Protein AF-A0AAV5T475-F1 (afdb_monomer_lite)

Organism: NCBI:txid358040

Secondary structure (DSSP, 8-state):
--------------HHHHHHHHT-EEEEEEEEEEETTEEEEEEEEEEESSS---HHHHHHHHHHHHHHHHHTT--------

Radius of gyration: 19.47 Å; chains: 1; bounding box: 47×54×35 Å

Structure (mmCIF, N/CA/C/O backbone):
data_AF-A0AAV5T475-F1
#
_entry.id   AF-A0AAV5T475-F1
#
loop_
_atom_site.group_PDB
_atom_site.id
_atom_site.type_symbol
_atom_site.label_atom_id
_atom_site.label_alt_id
_atom_site.label_comp_id
_atom_site.label_asym_id
_atom_site.label_entity_id
_atom_site.label_seq_id
_atom_site.pdbx_PDB_ins_code
_atom_site.Cartn_x
_atom_site.Cartn_y
_atom_site.Cartn_z
_atom_site.occupancy
_atom_site.B_iso_or_equiv
_atom_site.auth_seq_id
_atom_site.auth_comp_id
_atom_site.auth_asym_id
_atom_site.auth_atom_id
_atom_site.pdbx_PDB_model_num
ATOM 1 N N . GLY A 1 1 ? 34.795 44.527 -9.011 1.00 38.19 1 GLY A N 1
ATOM 2 C CA . GLY A 1 1 ? 34.794 43.754 -10.265 1.00 38.19 1 GLY A CA 1
ATOM 3 C C . GLY A 1 1 ? 34.825 42.329 -9.818 1.00 38.19 1 GLY A C 1
ATOM 4 O O . GLY A 1 1 ? 35.902 41.780 -9.635 1.00 38.19 1 GLY A O 1
ATOM 5 N N . ASP A 1 2 ? 33.652 41.844 -9.440 1.00 33.34 2 ASP A N 1
ATOM 6 C CA . ASP A 1 2 ? 33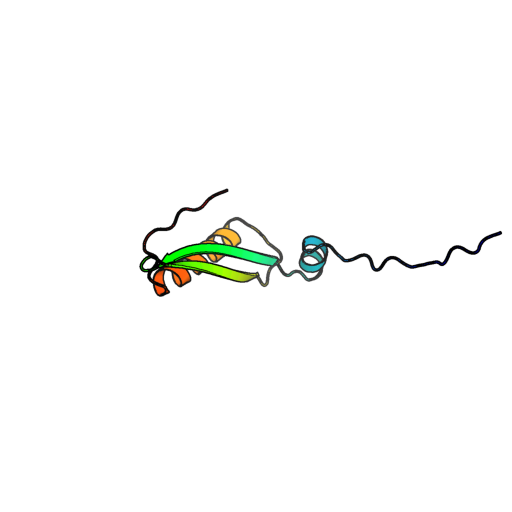.557 40.830 -8.401 1.00 33.34 2 ASP A CA 1
ATOM 7 C C . ASP A 1 2 ? 33.440 39.467 -9.062 1.00 33.34 2 ASP A C 1
ATOM 9 O O . ASP A 1 2 ? 32.498 39.190 -9.803 1.00 33.34 2 ASP A O 1
ATOM 13 N N . GLN A 1 3 ? 34.461 38.647 -8.816 1.00 46.41 3 GLN A N 1
ATOM 14 C CA . GLN A 1 3 ? 34.454 37.219 -9.083 1.00 46.41 3 GLN A CA 1
ATOM 15 C C . GLN A 1 3 ? 33.318 36.594 -8.272 1.00 46.41 3 GLN A C 1
ATOM 17 O O . GLN A 1 3 ? 33.431 36.401 -7.061 1.00 46.41 3 GLN A O 1
ATOM 22 N N . LEU A 1 4 ? 32.206 36.311 -8.945 1.00 40.44 4 LEU A N 1
ATOM 23 C CA . LEU A 1 4 ? 31.149 35.477 -8.401 1.00 40.44 4 LEU A CA 1
ATOM 24 C C . LEU A 1 4 ? 31.538 34.019 -8.626 1.00 40.44 4 LEU A C 1
ATOM 26 O O . LEU A 1 4 ? 31.670 33.549 -9.751 1.00 40.44 4 LEU A O 1
ATOM 30 N N . PHE A 1 5 ? 31.778 33.368 -7.497 1.00 39.69 5 PHE A N 1
ATOM 31 C CA . PHE A 1 5 ? 32.005 31.953 -7.283 1.00 39.69 5 PHE A CA 1
ATOM 32 C C . PHE A 1 5 ? 31.103 31.085 -8.166 1.00 39.69 5 PHE A C 1
ATOM 34 O O . PHE A 1 5 ? 29.877 31.136 -8.060 1.00 39.69 5 PHE A O 1
ATOM 41 N N . ASP A 1 6 ? 31.735 30.261 -8.998 1.00 40.53 6 ASP A N 1
ATOM 42 C CA . ASP A 1 6 ? 31.099 29.177 -9.740 1.00 40.53 6 ASP A CA 1
ATOM 43 C C . ASP A 1 6 ? 30.766 28.053 -8.742 1.00 40.53 6 ASP A C 1
ATOM 45 O O . ASP A 1 6 ? 31.496 27.079 -8.565 1.00 40.53 6 ASP A O 1
ATOM 49 N N . CYS A 1 7 ? 29.692 28.244 -7.976 1.00 37.09 7 CYS A N 1
ATOM 50 C CA . CYS A 1 7 ? 29.070 27.161 -7.228 1.00 37.09 7 CYS A CA 1
ATOM 51 C C . CYS A 1 7 ? 28.219 26.369 -8.220 1.00 37.09 7 CYS A C 1
ATOM 53 O O . CYS A 1 7 ? 27.039 26.674 -8.415 1.00 37.09 7 CYS A O 1
ATOM 55 N N . GLU A 1 8 ? 28.825 25.359 -8.851 1.00 44.47 8 GLU A N 1
ATOM 56 C CA . GLU A 1 8 ? 28.086 24.300 -9.531 1.00 44.47 8 GLU A CA 1
ATOM 57 C C . GLU A 1 8 ? 27.019 23.769 -8.568 1.00 44.47 8 GLU A C 1
ATOM 59 O O . GLU A 1 8 ? 27.296 23.122 -7.556 1.00 44.47 8 GLU A O 1
ATOM 64 N N . PHE A 1 9 ? 25.768 24.109 -8.870 1.00 42.78 9 PHE A N 1
ATOM 65 C CA . PHE A 1 9 ? 24.598 23.562 -8.216 1.00 42.78 9 PHE A CA 1
ATOM 66 C C . PHE A 1 9 ? 24.695 22.033 -8.270 1.00 42.78 9 PHE A C 1
ATOM 68 O O . PHE A 1 9 ? 24.543 21.444 -9.341 1.00 42.78 9 PHE A O 1
ATOM 75 N N . PHE A 1 10 ? 24.876 21.381 -7.116 1.00 46.84 10 PHE A N 1
ATOM 76 C CA . PHE A 1 10 ? 24.462 19.992 -6.935 1.00 46.84 10 PHE A CA 1
ATOM 77 C C . PHE A 1 10 ? 22.971 19.935 -7.268 1.00 46.84 10 PHE A C 1
ATOM 79 O O . PHE A 1 10 ? 22.104 20.267 -6.457 1.00 46.84 10 PHE A O 1
ATOM 86 N N . ARG A 1 11 ? 22.666 19.608 -8.522 1.00 54.78 11 ARG A N 1
ATOM 87 C CA . ARG A 1 11 ? 21.305 19.494 -9.021 1.00 54.78 11 ARG A CA 1
ATOM 88 C C . ARG A 1 11 ? 20.766 18.200 -8.430 1.00 54.78 11 ARG A C 1
ATOM 90 O O . ARG A 1 11 ? 20.980 17.135 -8.996 1.00 54.78 11 ARG A O 1
ATOM 97 N N . PHE A 1 12 ? 20.153 18.289 -7.249 1.00 64.00 12 PHE A N 1
ATOM 98 C CA . PHE A 1 12 ? 19.426 17.175 -6.653 1.00 64.00 12 PHE A CA 1
ATOM 99 C C . PHE A 1 12 ? 18.472 16.633 -7.716 1.00 64.00 12 PHE A C 1
ATOM 101 O O . PHE A 1 12 ? 17.564 17.339 -8.162 1.00 64.00 12 PHE A O 1
ATOM 108 N N . GLU A 1 13 ? 18.737 15.420 -8.196 1.00 60.22 13 GLU A N 1
ATOM 109 C CA . GLU A 1 13 ? 17.829 14.766 -9.124 1.00 60.22 13 GLU A CA 1
ATOM 110 C C . GLU A 1 13 ? 16.486 14.596 -8.426 1.00 60.22 13 GLU A C 1
ATOM 112 O O . GLU A 1 13 ? 16.417 14.178 -7.267 1.00 60.22 13 GLU A O 1
ATOM 117 N N . SER A 1 14 ? 15.400 14.933 -9.122 1.00 67.56 14 SER A N 1
ATOM 118 C CA . SER A 1 14 ? 14.082 14.587 -8.603 1.00 67.56 14 SER A CA 1
ATOM 119 C C . SER A 1 14 ? 13.976 13.068 -8.475 1.00 67.56 14 SER A C 1
ATOM 121 O O . SER A 1 14 ? 14.566 12.325 -9.262 1.00 67.56 14 SER A O 1
ATOM 123 N N . GLN A 1 15 ? 13.171 12.608 -7.519 1.00 63.56 15 GLN A N 1
ATOM 124 C CA . GLN A 1 15 ? 12.901 11.188 -7.306 1.00 63.56 15 GLN A CA 1
ATOM 125 C C . GLN A 1 15 ? 12.577 10.467 -8.631 1.00 63.56 15 GLN A C 1
ATOM 127 O O . GLN A 1 15 ? 13.152 9.428 -8.935 1.00 63.56 15 GLN A O 1
ATOM 132 N N . SER A 1 16 ? 11.738 11.086 -9.468 1.00 63.44 16 SER A N 1
ATOM 133 C CA . SER A 1 16 ? 11.375 10.568 -10.793 1.00 63.44 16 SER A CA 1
ATOM 134 C C . SER A 1 16 ? 12.556 10.439 -11.764 1.00 63.44 16 SER A C 1
ATOM 136 O O . SER A 1 16 ? 12.615 9.488 -12.537 1.00 63.44 16 SER A O 1
ATOM 138 N N . GLN A 1 17 ? 13.515 11.368 -11.718 1.00 63.78 17 GLN A N 1
ATOM 139 C CA . GLN A 1 17 ? 14.685 11.363 -12.595 1.00 63.78 17 GLN A CA 1
ATOM 140 C C . GLN A 1 17 ? 15.693 10.300 -12.173 1.00 63.78 17 GLN A C 1
ATOM 142 O O . GLN A 1 17 ? 16.234 9.622 -13.041 1.00 63.78 17 GLN A O 1
ATOM 147 N N . TRP A 1 18 ? 15.910 10.128 -10.869 1.00 66.38 18 TRP A N 1
ATOM 148 C CA . TRP A 1 18 ? 16.801 9.092 -10.353 1.00 66.38 18 TRP A CA 1
ATOM 149 C C . TRP A 1 18 ? 16.246 7.697 -10.672 1.00 66.38 18 TRP A C 1
ATOM 151 O O . TRP A 1 18 ? 16.918 6.880 -11.302 1.00 66.38 18 TRP A O 1
ATOM 161 N N . PHE A 1 19 ? 14.978 7.451 -10.321 1.00 63.59 19 PHE A N 1
ATOM 162 C CA . PHE A 1 19 ? 14.324 6.151 -10.516 1.00 63.59 19 PHE A CA 1
ATOM 163 C C . PHE A 1 19 ? 14.121 5.821 -11.997 1.00 63.59 19 PHE A C 1
ATOM 165 O O . PHE A 1 19 ? 14.436 4.715 -12.438 1.00 63.59 19 PHE A O 1
ATOM 172 N N . GLY A 1 20 ? 13.718 6.813 -12.797 1.00 60.53 20 GLY A N 1
ATOM 173 C CA . GLY A 1 20 ? 13.585 6.661 -14.244 1.00 60.53 20 GLY A CA 1
ATOM 174 C C . GLY A 1 20 ? 14.908 6.343 -14.950 1.00 60.53 20 GLY A C 1
ATOM 175 O O . GLY A 1 20 ? 14.909 5.568 -15.903 1.00 60.53 20 GLY A O 1
ATOM 176 N N . LYS A 1 21 ? 16.042 6.884 -14.478 1.00 63.00 21 LYS A N 1
ATOM 177 C CA . LYS A 1 21 ? 17.379 6.573 -15.023 1.00 63.00 21 LYS A CA 1
ATOM 178 C C . LYS A 1 21 ? 17.907 5.214 -14.578 1.00 63.00 21 LYS A C 1
ATOM 180 O O . LYS A 1 21 ? 18.589 4.554 -15.356 1.00 63.00 21 LYS A O 1
ATOM 185 N N . ALA A 1 22 ? 17.607 4.806 -13.347 1.00 61.78 22 ALA A N 1
ATOM 186 C CA . ALA A 1 22 ? 18.035 3.521 -12.801 1.00 61.78 22 ALA A CA 1
ATOM 187 C C . ALA A 1 22 ? 17.232 2.332 -13.358 1.00 61.78 22 ALA A C 1
ATOM 189 O O . ALA A 1 22 ? 17.617 1.187 -13.141 1.00 61.78 22 ALA A O 1
ATOM 190 N N . GLY A 1 23 ? 16.125 2.592 -14.063 1.00 62.06 23 GLY A N 1
ATOM 191 C CA . GLY A 1 23 ? 15.211 1.547 -14.520 1.00 62.06 23 GLY A CA 1
ATOM 192 C C . GLY A 1 23 ? 14.395 0.920 -13.384 1.00 62.06 23 GLY A C 1
ATOM 193 O O . GLY A 1 23 ? 13.825 -0.147 -13.574 1.00 62.06 23 GLY A O 1
ATOM 194 N N . ILE A 1 24 ? 14.349 1.575 -12.221 1.00 64.25 24 ILE A N 1
ATOM 195 C CA . ILE A 1 24 ? 13.723 1.080 -10.994 1.00 64.25 24 ILE A CA 1
ATOM 196 C C . ILE A 1 24 ? 12.448 1.880 -10.774 1.00 64.25 24 ILE A C 1
ATOM 198 O O . ILE A 1 24 ? 12.516 3.097 -10.610 1.00 64.25 24 ILE A O 1
ATOM 202 N N . SER A 1 25 ? 11.290 1.228 -10.723 1.00 70.00 25 SER A N 1
ATOM 203 C CA . SER A 1 25 ? 10.068 1.886 -10.259 1.00 70.00 25 SER A CA 1
ATOM 204 C C . SER A 1 25 ? 9.941 1.722 -8.744 1.00 70.00 25 SER A C 1
ATOM 206 O O . SER A 1 25 ? 9.937 0.607 -8.228 1.00 70.00 25 SER A O 1
ATOM 208 N N . PHE A 1 26 ? 9.827 2.840 -8.024 1.00 75.62 26 PHE A N 1
ATOM 209 C CA . PHE A 1 26 ? 9.602 2.854 -6.580 1.00 75.62 26 PHE A CA 1
ATOM 210 C C . PHE A 1 26 ? 8.248 3.477 -6.249 1.00 75.62 26 PHE A C 1
ATOM 212 O O . PHE A 1 26 ? 7.924 4.564 -6.733 1.00 75.62 26 PHE A O 1
ATOM 219 N N . HIS A 1 27 ? 7.467 2.805 -5.406 1.00 81.25 27 HIS A N 1
ATOM 220 C CA . HIS A 1 27 ? 6.167 3.280 -4.946 1.00 81.25 27 HIS A CA 1
ATOM 221 C C . HIS A 1 27 ? 6.063 3.204 -3.424 1.00 81.25 27 HIS A C 1
ATOM 223 O O . HIS A 1 27 ? 6.379 2.181 -2.819 1.00 81.25 27 HIS A O 1
ATOM 229 N N . ILE A 1 28 ? 5.563 4.272 -2.804 1.00 83.50 28 ILE A N 1
ATOM 230 C CA . ILE A 1 28 ? 5.304 4.315 -1.365 1.00 83.50 28 ILE A CA 1
ATOM 231 C C . ILE A 1 28 ? 3.798 4.345 -1.131 1.00 83.50 28 ILE A C 1
ATOM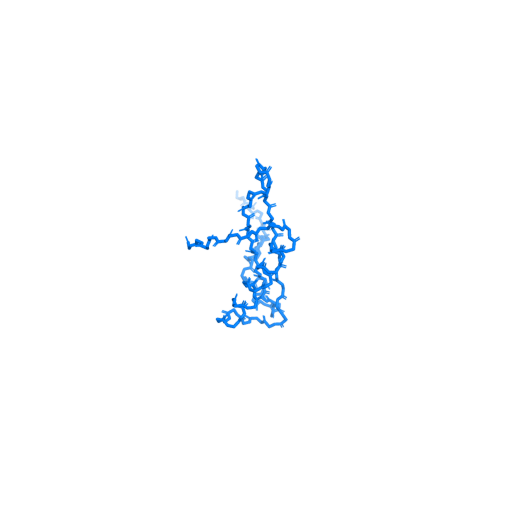 233 O O . ILE A 1 28 ? 3.116 5.265 -1.580 1.00 83.50 28 ILE A O 1
ATOM 237 N N . SER A 1 29 ? 3.299 3.382 -0.364 1.00 86.00 29 SER A N 1
ATOM 238 C CA . SER A 1 29 ? 1.923 3.374 0.123 1.00 86.00 29 SER A CA 1
ATOM 239 C C . SER A 1 29 ? 1.902 3.780 1.593 1.00 86.00 29 SER A C 1
ATOM 241 O O . SER A 1 29 ? 2.515 3.133 2.447 1.00 86.00 29 SER A O 1
ATOM 243 N N . HIS A 1 30 ? 1.189 4.862 1.893 1.00 88.12 30 HIS A N 1
ATOM 244 C CA . HIS A 1 30 ? 0.926 5.287 3.263 1.00 88.12 30 HIS A CA 1
ATOM 245 C C . HIS A 1 30 ? -0.443 4.778 3.694 1.00 88.12 30 HIS A C 1
ATOM 247 O O . HIS A 1 30 ? -1.448 5.084 3.054 1.00 88.12 30 HIS A O 1
ATOM 253 N N . VAL A 1 31 ? -0.487 4.041 4.801 1.00 87.88 31 VAL A N 1
ATOM 254 C CA . VAL A 1 31 ? -1.739 3.523 5.351 1.00 87.88 31 VAL A CA 1
ATOM 255 C C . VAL A 1 31 ? -1.947 4.052 6.756 1.00 87.88 31 VAL A C 1
ATOM 257 O O . VAL A 1 31 ? -1.082 3.925 7.620 1.00 87.88 31 VAL A O 1
ATOM 260 N N . LEU A 1 32 ? -3.125 4.624 6.984 1.00 88.19 32 LEU A N 1
ATOM 261 C CA . LEU A 1 32 ? -3.620 4.957 8.311 1.00 88.19 32 LEU A CA 1
ATOM 262 C C . LEU A 1 32 ? -4.640 3.893 8.711 1.00 88.19 32 LEU A C 1
ATOM 264 O O . LEU A 1 32 ? -5.669 3.749 8.053 1.00 88.19 32 LEU A O 1
ATOM 268 N N . ALA A 1 33 ? -4.351 3.146 9.772 1.00 85.81 33 ALA A N 1
ATOM 269 C CA . ALA A 1 33 ? -5.191 2.050 10.241 1.00 85.81 33 ALA A CA 1
ATOM 270 C C . ALA A 1 33 ? -5.599 2.271 11.699 1.00 85.81 33 ALA A C 1
ATOM 272 O O . ALA A 1 33 ? -4.778 2.652 12.527 1.00 85.81 33 ALA A O 1
ATOM 273 N N . ASN A 1 34 ? -6.864 2.015 12.031 1.00 83.44 34 ASN A N 1
ATOM 274 C CA . ASN A 1 34 ? -7.302 1.932 13.422 1.00 83.44 34 ASN A CA 1
ATOM 275 C C . ASN A 1 34 ? -7.337 0.460 13.834 1.00 83.44 34 ASN A C 1
ATOM 277 O O . ASN A 1 34 ? -8.201 -0.287 13.377 1.00 83.44 34 ASN A O 1
ATOM 281 N N . ILE A 1 35 ? -6.398 0.056 14.686 1.00 85.06 35 ILE A N 1
ATOM 282 C CA . ILE A 1 35 ? -6.278 -1.317 15.178 1.00 85.06 35 ILE A CA 1
ATOM 283 C C . ILE A 1 35 ? -6.541 -1.277 16.683 1.00 85.06 35 ILE A C 1
ATOM 285 O O . ILE A 1 35 ? -5.796 -0.656 17.443 1.00 85.06 35 ILE A O 1
ATOM 289 N N . ALA A 1 36 ? -7.641 -1.904 17.110 1.00 84.94 36 ALA A N 1
ATOM 290 C CA . ALA A 1 36 ? -8.067 -1.961 18.512 1.00 84.94 36 ALA A CA 1
ATOM 291 C C . ALA A 1 36 ? -8.141 -0.581 19.213 1.00 84.94 36 ALA A C 1
ATOM 293 O O . ALA A 1 36 ? -7.744 -0.433 20.369 1.00 84.94 36 ALA A O 1
ATOM 294 N N . GLY A 1 37 ? -8.636 0.446 18.512 1.00 84.81 37 GLY A N 1
ATOM 295 C CA . GLY A 1 37 ? -8.817 1.794 19.062 1.00 84.81 37 GLY A CA 1
ATOM 296 C C . GLY A 1 37 ? -7.558 2.664 19.046 1.00 84.81 37 GLY A C 1
ATOM 297 O O . GLY A 1 37 ? -7.599 3.794 19.534 1.00 84.81 37 GLY A O 1
ATOM 298 N N . LYS A 1 38 ? -6.447 2.173 18.485 1.00 87.62 38 LYS A N 1
ATOM 299 C CA . LYS A 1 38 ? -5.210 2.939 18.297 1.00 87.62 38 LYS A CA 1
ATOM 300 C C . LYS A 1 38 ? -4.987 3.219 16.818 1.00 87.62 38 LYS A C 1
ATOM 302 O O . LYS A 1 38 ? -5.136 2.332 15.982 1.00 87.62 38 LYS A O 1
ATOM 307 N N . LEU A 1 39 ? -4.618 4.460 16.509 1.00 88.94 39 LEU A N 1
ATOM 308 C CA . LEU A 1 39 ? -4.244 4.863 15.160 1.00 88.94 39 LEU A CA 1
ATOM 309 C C . LEU A 1 39 ? -2.788 4.470 14.891 1.00 88.94 39 LEU A C 1
ATOM 311 O O . LEU A 1 39 ? -1.887 4.884 15.619 1.00 88.94 39 LEU A O 1
ATOM 315 N N . PHE A 1 40 ? -2.576 3.705 13.830 1.00 86.31 40 PHE A N 1
ATOM 316 C CA . PHE A 1 40 ? -1.277 3.295 13.320 1.00 86.31 40 PHE A CA 1
ATOM 317 C C . PHE A 1 40 ? -1.033 3.922 11.954 1.00 86.31 40 PHE A C 1
ATOM 319 O O . PHE A 1 40 ? -1.947 4.053 11.137 1.00 86.31 40 PHE A O 1
ATOM 326 N N . HIS A 1 41 ? 0.222 4.287 11.707 1.00 89.81 41 HIS A N 1
ATOM 327 C CA . HIS A 1 41 ? 0.698 4.724 10.402 1.00 89.81 41 HIS A CA 1
ATOM 328 C C . HIS A 1 41 ? 1.702 3.701 9.882 1.00 89.81 41 HIS A C 1
ATOM 330 O O . HIS A 1 41 ? 2.768 3.517 10.467 1.00 89.81 41 HIS A O 1
ATOM 336 N N . HIS A 1 42 ? 1.348 3.032 8.791 1.00 85.81 42 HIS A N 1
ATOM 337 C CA . HIS A 1 42 ? 2.223 2.107 8.084 1.00 85.81 42 HIS A CA 1
ATOM 338 C C . HIS A 1 42 ? 2.755 2.794 6.827 1.00 85.81 42 HIS A C 1
ATOM 340 O O . HIS A 1 42 ? 2.008 3.455 6.102 1.00 85.81 42 HIS A O 1
ATOM 346 N N . THR A 1 43 ? 4.050 2.633 6.566 1.00 88.56 43 THR A N 1
ATOM 347 C CA . THR A 1 43 ? 4.685 3.081 5.323 1.00 88.56 43 THR A CA 1
ATOM 348 C C . THR A 1 43 ? 5.282 1.866 4.635 1.00 88.56 43 THR A C 1
ATOM 350 O O . THR A 1 43 ? 6.156 1.207 5.194 1.00 88.56 43 THR A O 1
ATOM 353 N N . LEU A 1 44 ? 4.774 1.562 3.444 1.00 87.56 44 LEU A N 1
ATOM 354 C CA . LEU A 1 44 ? 5.131 0.380 2.666 1.00 87.56 44 LEU A CA 1
ATOM 355 C C . LEU A 1 44 ? 5.843 0.827 1.391 1.00 87.56 44 LEU A C 1
ATOM 357 O O . LEU A 1 44 ? 5.251 1.514 0.559 1.00 87.56 44 LEU A O 1
ATOM 361 N N . GLY A 1 45 ? 7.122 0.474 1.265 1.00 84.50 45 GLY A N 1
ATOM 362 C CA . GLY A 1 45 ? 7.923 0.740 0.072 1.00 84.50 45 GLY A CA 1
ATOM 363 C C . GLY A 1 45 ? 7.913 -0.459 -0.870 1.00 84.50 45 GLY A C 1
ATOM 364 O O . GLY A 1 45 ? 8.192 -1.575 -0.441 1.00 84.50 45 GLY A O 1
ATOM 365 N N . HIS A 1 46 ? 7.624 -0.216 -2.143 1.00 82.69 46 HIS A N 1
ATOM 366 C CA . HIS A 1 46 ? 7.572 -1.223 -3.199 1.00 82.69 46 HIS A CA 1
ATOM 367 C C . HIS A 1 46 ? 8.621 -0.883 -4.249 1.00 82.69 46 HIS A C 1
ATOM 369 O O . HIS A 1 46 ? 8.615 0.224 -4.790 1.00 82.69 46 HIS A O 1
ATOM 375 N N . LEU A 1 47 ? 9.526 -1.822 -4.507 1.00 79.31 47 LEU A N 1
ATOM 376 C CA . LEU A 1 47 ? 10.524 -1.743 -5.567 1.00 79.31 47 LEU A CA 1
ATOM 377 C C . LEU A 1 47 ? 10.112 -2.726 -6.656 1.00 79.31 47 LEU A C 1
ATOM 379 O O . LEU A 1 47 ? 9.998 -3.919 -6.383 1.00 79.31 47 LEU A O 1
ATOM 383 N N . ASN A 1 48 ? 9.894 -2.221 -7.865 1.00 72.06 48 ASN A N 1
ATOM 384 C CA . ASN A 1 48 ? 9.661 -3.049 -9.036 1.00 72.06 48 ASN A CA 1
ATOM 385 C C . ASN A 1 48 ? 10.934 -3.064 -9.885 1.00 72.06 48 ASN A C 1
ATOM 387 O O . ASN A 1 48 ? 11.526 -2.015 -10.156 1.00 72.06 48 ASN A O 1
ATOM 391 N N . ASP A 1 49 ? 11.316 -4.266 -10.315 1.00 67.75 49 ASP A N 1
ATOM 392 C CA . ASP A 1 49 ? 12.488 -4.511 -11.164 1.00 67.75 49 ASP A CA 1
ATOM 393 C C . ASP A 1 49 ? 12.309 -3.985 -12.597 1.00 67.75 49 ASP A C 1
ATOM 395 O O . ASP A 1 49 ? 13.270 -3.930 -13.365 1.00 67.75 49 ASP A O 1
ATOM 399 N N . ASP A 1 50 ? 11.089 -3.589 -12.969 1.00 66.00 50 ASP A N 1
ATOM 400 C CA . ASP A 1 50 ? 10.829 -2.844 -14.189 1.00 66.00 50 ASP A CA 1
ATOM 401 C C . ASP A 1 50 ? 10.509 -1.370 -13.893 1.00 66.00 50 ASP A C 1
ATOM 403 O O . ASP A 1 50 ? 9.942 -0.988 -12.869 1.00 66.00 50 ASP A O 1
ATOM 407 N N . AL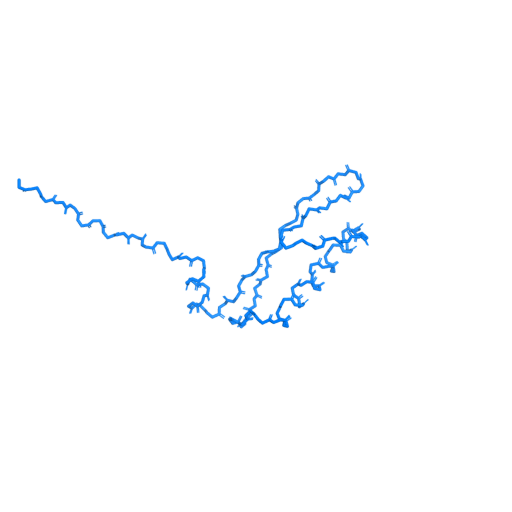A A 1 51 ? 10.875 -0.497 -14.829 1.00 62.75 51 ALA A N 1
ATOM 408 C CA . ALA A 1 51 ? 10.543 0.923 -14.752 1.00 62.75 51 ALA A CA 1
ATOM 409 C C . ALA A 1 51 ? 9.059 1.201 -15.069 1.00 62.75 51 ALA A C 1
ATOM 411 O O . ALA A 1 51 ? 8.676 2.360 -15.252 1.00 62.75 51 ALA A O 1
ATOM 412 N N . LYS A 1 52 ? 8.225 0.164 -15.232 1.00 66.19 52 LYS A N 1
ATOM 413 C CA . LYS A 1 52 ? 6.869 0.306 -15.761 1.00 66.19 52 LYS A CA 1
ATOM 414 C C . LYS A 1 52 ? 5.879 0.453 -14.611 1.00 66.19 52 LYS A C 1
ATOM 416 O O . LYS A 1 52 ? 5.578 -0.473 -13.874 1.00 66.19 52 LYS A O 1
ATOM 421 N N . GLN A 1 53 ? 5.324 1.652 -14.491 1.00 70.38 53 GLN A N 1
ATOM 422 C CA . GLN A 1 53 ? 4.203 1.947 -13.597 1.00 70.38 53 GLN A CA 1
ATOM 423 C C . GLN A 1 53 ? 2.884 1.772 -14.349 1.00 70.38 53 GLN A C 1
ATOM 425 O O . GLN A 1 53 ? 2.167 2.738 -14.605 1.00 70.38 53 GLN A O 1
ATOM 430 N N . ASP A 1 54 ? 2.607 0.545 -14.785 1.00 79.88 54 ASP A N 1
ATOM 431 C CA . ASP A 1 54 ? 1.353 0.225 -15.459 1.00 79.88 54 ASP A CA 1
ATOM 432 C C . ASP A 1 54 ? 0.253 -0.189 -14.463 1.00 79.88 54 ASP A C 1
ATOM 434 O O . ASP A 1 54 ? 0.463 -0.280 -13.250 1.00 79.88 54 ASP A O 1
ATOM 438 N N . ALA A 1 55 ? -0.960 -0.410 -14.973 1.00 82.06 55 ALA A N 1
ATOM 439 C CA . ALA A 1 55 ? -2.086 -0.819 -14.137 1.00 82.06 55 ALA A CA 1
ATOM 440 C C . ALA A 1 55 ? -1.818 -2.148 -13.405 1.00 82.06 55 ALA A C 1
ATOM 442 O O . ALA A 1 55 ? -2.279 -2.326 -12.280 1.00 82.06 55 ALA A O 1
ATOM 443 N N . THR A 1 56 ? -1.040 -3.050 -14.009 1.00 84.75 56 THR A N 1
ATOM 444 C CA . THR A 1 56 ? -0.658 -4.332 -13.404 1.00 84.75 56 THR A CA 1
ATOM 445 C C . THR A 1 56 ? 0.216 -4.105 -12.178 1.00 84.75 56 THR A C 1
ATOM 447 O O . THR A 1 56 ? -0.064 -4.661 -11.117 1.00 84.75 56 THR A O 1
ATOM 450 N N . ALA A 1 57 ? 1.229 -3.241 -12.294 1.00 81.69 57 ALA A N 1
ATOM 451 C CA . ALA A 1 57 ? 2.100 -2.870 -11.185 1.00 81.69 57 ALA A CA 1
ATOM 452 C C . ALA A 1 57 ? 1.304 -2.277 -10.012 1.00 81.69 57 ALA A C 1
ATOM 454 O O . ALA A 1 57 ? 1.546 -2.631 -8.858 1.00 81.69 57 ALA A O 1
ATOM 455 N N . ILE A 1 58 ? 0.309 -1.430 -10.299 1.00 83.38 58 ILE A N 1
ATOM 456 C CA . ILE A 1 58 ? -0.574 -0.856 -9.273 1.00 83.38 58 ILE A CA 1
ATOM 457 C C . ILE A 1 58 ? -1.405 -1.943 -8.580 1.00 83.38 58 ILE A C 1
ATOM 459 O O . ILE A 1 58 ? -1.510 -1.927 -7.355 1.00 83.38 58 ILE A O 1
ATOM 463 N N . CYS A 1 59 ? -1.976 -2.893 -9.328 1.00 87.94 59 CYS A N 1
ATOM 464 C CA . CYS A 1 59 ? -2.737 -4.001 -8.745 1.00 87.94 59 CYS A CA 1
ATOM 465 C C . CYS A 1 59 ? -1.870 -4.865 -7.821 1.00 87.94 59 CYS A C 1
ATOM 467 O O . CYS A 1 59 ? -2.283 -5.144 -6.701 1.00 87.94 59 CYS A O 1
ATOM 469 N N . VAL A 1 60 ? -0.652 -5.215 -8.244 1.00 87.50 60 VAL A N 1
ATOM 470 C CA . VAL A 1 60 ? 0.280 -6.013 -7.426 1.00 87.50 60 VAL A CA 1
ATOM 471 C C . VAL A 1 60 ? 0.656 -5.282 -6.135 1.00 87.50 60 VAL A C 1
ATOM 473 O O . VAL A 1 60 ? 0.663 -5.882 -5.060 1.00 87.50 60 VAL A O 1
ATOM 476 N N . ILE A 1 61 ? 0.929 -3.978 -6.222 1.00 88.25 61 ILE A N 1
ATOM 477 C CA . ILE A 1 61 ? 1.191 -3.135 -5.050 1.00 88.25 61 ILE A CA 1
ATOM 478 C C . ILE A 1 61 ? -0.021 -3.133 -4.110 1.00 88.25 61 ILE A C 1
ATOM 480 O O . ILE A 1 61 ? 0.134 -3.329 -2.906 1.00 88.25 61 ILE A O 1
ATOM 484 N N . ALA A 1 62 ? -1.228 -2.933 -4.643 1.00 88.62 62 ALA A N 1
ATOM 485 C CA . ALA A 1 62 ? -2.448 -2.901 -3.843 1.00 88.62 62 ALA A CA 1
ATOM 486 C C . ALA A 1 62 ? -2.717 -4.244 -3.145 1.00 88.62 62 ALA A C 1
ATOM 488 O O . ALA A 1 62 ? -2.993 -4.254 -1.946 1.00 88.62 62 ALA A O 1
ATOM 489 N N . ASP A 1 63 ? -2.562 -5.364 -3.854 1.00 90.31 63 ASP A N 1
ATOM 490 C CA . ASP A 1 63 ? -2.722 -6.710 -3.295 1.00 90.31 63 ASP A CA 1
ATOM 491 C C . ASP A 1 63 ? -1.739 -6.959 -2.146 1.00 90.31 63 ASP A C 1
ATOM 493 O O . ASP A 1 63 ? -2.128 -7.445 -1.080 1.00 90.31 63 ASP A O 1
ATOM 497 N N . HIS A 1 64 ? -0.477 -6.562 -2.322 1.00 89.19 64 HIS A N 1
ATOM 498 C CA . HIS A 1 64 ? 0.540 -6.670 -1.280 1.00 89.19 64 HIS A CA 1
ATOM 499 C C . HIS A 1 64 ? 0.201 -5.812 -0.051 1.00 89.19 64 HIS A C 1
ATOM 501 O O . HIS A 1 64 ? 0.297 -6.278 1.086 1.00 89.19 64 HIS A O 1
ATOM 507 N N . VAL A 1 65 ? -0.260 -4.577 -0.265 1.00 90.25 65 VAL A N 1
ATOM 508 C CA . VAL A 1 65 ? -0.726 -3.704 0.819 1.00 90.25 65 VAL A CA 1
ATOM 509 C C . VAL A 1 65 ? -1.892 -4.352 1.569 1.00 90.25 65 VAL A C 1
ATOM 511 O O . VAL A 1 65 ? -1.868 -4.392 2.799 1.00 90.25 65 VAL A O 1
ATOM 514 N N . PHE A 1 66 ? -2.895 -4.895 0.874 1.00 91.00 66 PHE A N 1
ATOM 515 C CA . PHE A 1 66 ? -4.045 -5.528 1.530 1.00 91.00 66 PHE A CA 1
ATOM 516 C C . PHE A 1 66 ? -3.666 -6.786 2.303 1.00 91.00 66 PHE A C 1
ATOM 518 O O . PHE A 1 66 ? -4.189 -6.982 3.400 1.00 91.00 66 PHE A O 1
ATOM 525 N N . LEU A 1 67 ? -2.741 -7.595 1.782 1.00 91.69 67 LEU A N 1
ATOM 526 C CA . LEU A 1 67 ? -2.216 -8.760 2.490 1.00 91.69 67 LEU A CA 1
ATOM 527 C C . LEU A 1 67 ? -1.600 -8.351 3.833 1.00 91.69 67 LEU A C 1
ATOM 529 O O . LEU A 1 67 ? -2.009 -8.864 4.874 1.00 91.69 67 LEU A O 1
ATOM 533 N N . ILE A 1 68 ? -0.693 -7.369 3.824 1.00 90.19 68 ILE A N 1
ATOM 534 C CA . ILE A 1 68 ? -0.046 -6.880 5.050 1.00 90.19 68 ILE A CA 1
ATOM 535 C C . ILE A 1 68 ? -1.087 -6.337 6.031 1.00 90.19 68 ILE A C 1
ATOM 537 O O . ILE A 1 68 ? -1.026 -6.609 7.230 1.00 90.19 68 ILE A O 1
ATOM 541 N N . LEU A 1 69 ? -2.060 -5.565 5.550 1.00 89.75 69 LEU A N 1
ATOM 542 C CA . LEU A 1 69 ? -3.103 -5.009 6.409 1.00 89.75 69 LEU A CA 1
ATOM 543 C C . LEU A 1 69 ? -3.971 -6.106 7.039 1.00 89.75 69 LEU A C 1
ATOM 545 O O . LEU A 1 69 ? -4.248 -6.041 8.240 1.00 89.75 69 LEU A O 1
ATOM 549 N N . ALA A 1 70 ? -4.336 -7.135 6.275 1.00 90.06 70 ALA A N 1
ATOM 550 C CA . ALA A 1 70 ? -5.091 -8.278 6.776 1.00 90.06 70 ALA A CA 1
ATOM 551 C C . ALA A 1 70 ? -4.309 -9.054 7.851 1.00 90.06 70 ALA A C 1
ATOM 553 O O . ALA A 1 70 ? -4.866 -9.356 8.908 1.00 90.06 70 ALA A O 1
ATOM 554 N N . GLU A 1 71 ? -3.011 -9.300 7.638 1.00 90.69 71 GLU A N 1
ATOM 555 C CA . GLU A 1 71 ? -2.121 -9.926 8.633 1.00 90.69 71 GLU A CA 1
ATOM 556 C C . GLU A 1 71 ? -2.026 -9.114 9.935 1.00 90.69 71 GLU A C 1
ATOM 558 O O . GLU A 1 71 ? -1.867 -9.676 11.018 1.00 90.69 71 GLU A O 1
ATOM 563 N N . ASN A 1 72 ? -2.188 -7.791 9.848 1.00 87.12 72 ASN A N 1
ATOM 564 C CA . ASN A 1 72 ? -2.192 -6.878 10.993 1.00 87.12 72 ASN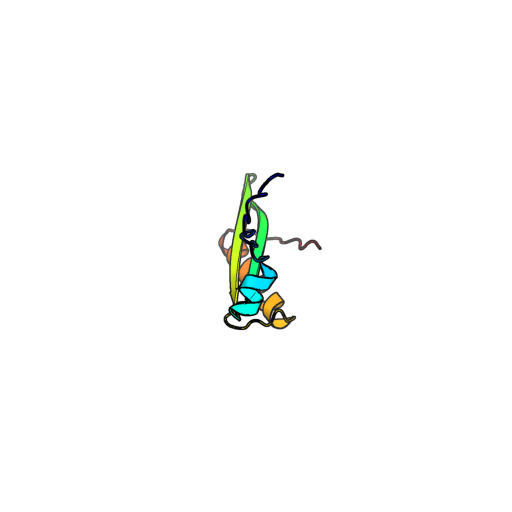 A CA 1
ATOM 565 C C . ASN A 1 72 ? -3.596 -6.650 11.592 1.00 87.12 72 ASN A C 1
ATOM 567 O O . ASN A 1 72 ? -3.778 -5.770 12.436 1.00 87.12 72 ASN A O 1
ATOM 571 N N . 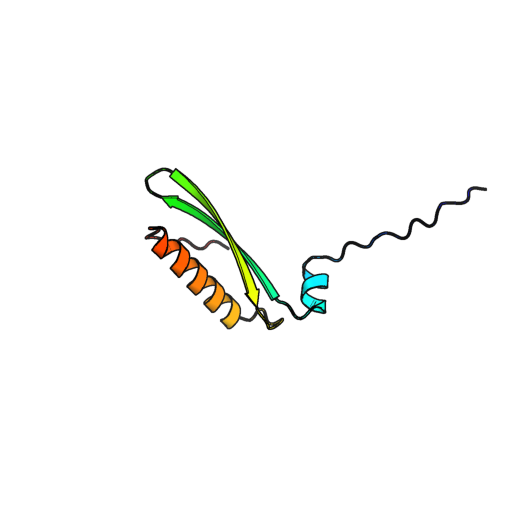GLY A 1 73 ? -4.596 -7.440 11.189 1.00 87.19 73 GLY A N 1
ATOM 572 C CA . GLY A 1 73 ? -5.946 -7.399 11.757 1.00 87.19 73 GLY A CA 1
ATOM 573 C C . GLY A 1 73 ? -6.824 -6.256 11.239 1.00 87.19 73 GLY A C 1
ATOM 574 O O . GLY A 1 73 ? -7.836 -5.925 11.861 1.00 87.19 73 GLY A O 1
ATOM 575 N N . VAL A 1 74 ? -6.466 -5.642 10.110 1.00 86.88 74 VAL A N 1
ATOM 576 C CA . VAL A 1 74 ? -7.284 -4.614 9.456 1.00 86.88 74 VAL A CA 1
ATOM 577 C C . VAL A 1 74 ? -8.311 -5.292 8.550 1.00 86.88 74 VAL A C 1
ATOM 579 O O . VAL A 1 74 ? -7.974 -5.840 7.507 1.00 86.88 74 VAL A O 1
ATOM 582 N N . ALA A 1 75 ? -9.583 -5.242 8.948 1.00 83.25 75 ALA A N 1
ATOM 583 C CA . ALA A 1 75 ? -10.670 -5.928 8.241 1.00 83.25 75 ALA A CA 1
ATOM 584 C C . ALA A 1 75 ? -11.333 -5.099 7.126 1.00 83.25 75 ALA A C 1
ATOM 586 O O . ALA A 1 75 ? -11.971 -5.663 6.244 1.00 83.25 75 ALA A O 1
ATOM 587 N N . ASN A 1 76 ? -11.225 -3.7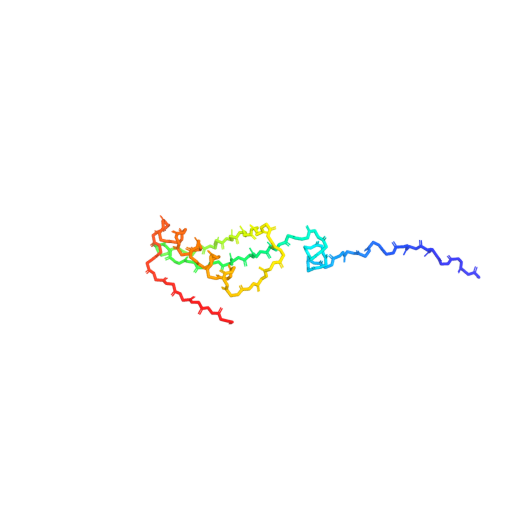68 7.172 1.00 84.69 76 ASN A N 1
ATOM 588 C CA . ASN A 1 76 ? -11.871 -2.869 6.215 1.00 84.69 76 ASN A CA 1
ATOM 589 C C . ASN A 1 76 ? -10.874 -1.824 5.724 1.00 84.69 76 ASN A C 1
ATOM 591 O O . ASN A 1 76 ? -10.205 -1.181 6.535 1.00 84.69 76 ASN A O 1
ATOM 595 N N . VAL A 1 77 ? -10.819 -1.625 4.408 1.00 85.19 77 VAL A N 1
ATOM 596 C CA . VAL A 1 77 ? -9.914 -0.669 3.766 1.00 85.19 77 VAL A CA 1
ATOM 597 C C . VAL A 1 77 ? -10.717 0.298 2.902 1.00 85.19 77 VAL A C 1
ATOM 599 O O . VAL A 1 77 ? -11.606 -0.104 2.156 1.00 85.19 77 VAL A O 1
ATOM 602 N N . VAL A 1 78 ? -10.396 1.587 3.008 1.00 85.19 78 VAL A N 1
ATOM 603 C CA . VAL A 1 78 ? -10.959 2.657 2.178 1.00 85.19 78 VAL A CA 1
ATOM 604 C C . VAL A 1 78 ? -9.809 3.294 1.412 1.00 85.19 78 VAL A C 1
ATOM 606 O O . VAL A 1 78 ? -8.926 3.903 2.013 1.00 85.19 78 VAL A O 1
ATOM 609 N N . ILE A 1 79 ? -9.821 3.155 0.088 1.00 81.88 79 ILE A N 1
ATOM 610 C CA . ILE A 1 79 ? -8.822 3.766 -0.795 1.00 81.88 79 ILE A CA 1
ATOM 611 C C . ILE A 1 79 ? -9.287 5.178 -1.143 1.00 81.88 79 ILE A C 1
ATOM 613 O O . ILE A 1 79 ? -10.464 5.395 -1.443 1.00 81.88 79 ILE A O 1
ATOM 617 N N . ARG A 1 80 ? -8.373 6.147 -1.090 1.00 75.56 80 ARG A N 1
ATOM 618 C CA . ARG A 1 80 ? -8.645 7.551 -1.424 1.00 75.56 80 ARG A CA 1
ATOM 619 C C . ARG A 1 80 ? -7.677 8.002 -2.517 1.00 75.56 80 ARG A C 1
ATOM 621 O O . ARG A 1 80 ? -6.508 7.628 -2.475 1.00 75.56 80 ARG A O 1
ATOM 628 N N . SER A 1 81 ? -8.209 8.756 -3.479 1.00 62.06 81 SER A N 1
ATOM 629 C CA . SER A 1 81 ? -7.463 9.485 -4.512 1.00 62.06 81 SER A CA 1
ATOM 630 C C . SER A 1 81 ? -7.044 10.858 -4.009 1.00 62.06 81 SER A C 1
ATOM 632 O O . SER A 1 81 ? -7.743 11.396 -3.120 1.00 62.06 81 SER A O 1
#

Sequence (81 aa):
GDQLFDCEFFRFESQSQWFGKAGISFHISHVLANIAGKLFHHTLGHLNDDAKQDATAICVIADHVFLILAENGVANVVIRS

Foldseek 3Di:
DDPDDPPPPPPPDDPCRVCVVVQKDKDWDWDWAQDPNDTDIDIDIDIDNGNDPDPVVVVVVVVVVVVVCVVSVGPDDDDDD

pLDDT: mean 74.52, std 16.11, range [33.34, 91.69]